Protein AF-A0A2N2KCI1-F1 (afdb_monomer_lite)

Foldseek 3Di:
DDPLVVVLVVCLVVLLVLLVVLCVVCVVPPPCLVVSLVSSLVVSLCCQQVVCVVPDDCSVVSCVSNSVVNSVSSVVSSCVVVVRPPD

Secondary structure (DSSP, 8-state):
--HHHHHHHHTHHHHHHHHHHHHHHTTT-TT-HHHHHHHHHHHHHHHHHHHHTTS-S-HHHHHHHHHHHHHHHHHHHHHHHS-----

Sequence (87 aa):
MNKYMAIAMKLLPTILQLMGIAESLFEDKPNSGKEKKAVVTTAAKAIVEGVGAVSTGGQAETWERIKDPVSNIIDNAAAIAFPEHTK

Radius of gyration: 13.8 Å; chains: 1; bounding box: 32×24×36 Å

Structure (mmCIF, N/CA/C/O backbone):
data_AF-A0A2N2KCI1-F1
#
_entry.id   AF-A0A2N2KCI1-F1
#
loop_
_atom_site.group_PDB
_atom_site.id
_atom_site.type_symbol
_atom_site.label_atom_id
_atom_site.label_alt_id
_atom_site.label_comp_id
_atom_site.label_asym_id
_atom_site.label_entity_id
_atom_site.label_seq_id
_atom_site.pdbx_PDB_ins_code
_atom_site.Cartn_x
_atom_site.Cartn_y
_atom_site.Cartn_z
_atom_site.occupancy
_atom_site.B_iso_or_equiv
_atom_site.auth_seq_id
_atom_site.auth_comp_id
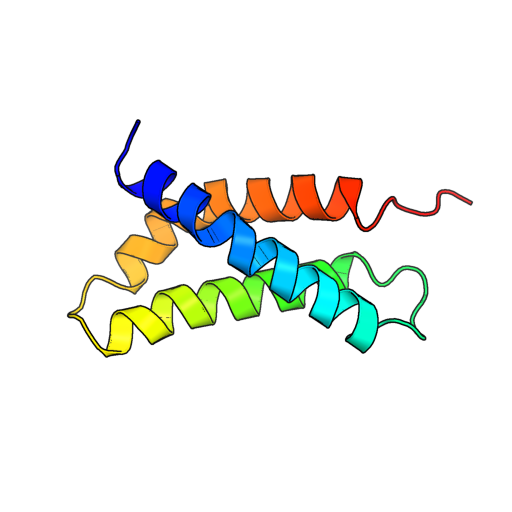_atom_site.auth_asym_id
_atom_site.auth_atom_id
_atom_site.pdbx_PDB_model_num
ATOM 1 N N . MET A 1 1 ? 1.247 13.995 -17.504 1.00 60.03 1 MET A N 1
ATOM 2 C CA . MET A 1 1 ? 1.197 13.040 -16.374 1.00 60.03 1 MET A CA 1
ATOM 3 C C . MET A 1 1 ? 2.441 12.158 -16.416 1.00 60.03 1 MET A C 1
ATOM 5 O O . MET A 1 1 ? 2.691 11.556 -17.450 1.00 60.03 1 MET A O 1
ATOM 9 N N . ASN A 1 2 ? 3.261 12.148 -15.359 1.00 82.62 2 ASN A N 1
ATOM 10 C CA . ASN A 1 2 ? 4.506 11.363 -15.296 1.00 82.62 2 ASN A CA 1
ATOM 11 C C . ASN A 1 2 ? 4.199 9.848 -15.351 1.00 82.62 2 ASN A C 1
ATOM 13 O O . ASN A 1 2 ? 3.220 9.411 -14.744 1.00 82.62 2 ASN A O 1
ATOM 17 N N . LYS A 1 3 ? 5.032 9.047 -16.036 1.00 79.75 3 LYS A N 1
ATOM 18 C CA . LYS A 1 3 ? 4.889 7.582 -16.161 1.00 79.75 3 LYS A CA 1
ATOM 19 C C . LYS A 1 3 ? 4.682 6.879 -14.811 1.00 79.75 3 LYS A C 1
ATOM 21 O O . LYS A 1 3 ? 3.859 5.979 -14.713 1.00 79.75 3 LYS A O 1
ATOM 26 N N . TYR A 1 4 ? 5.357 7.344 -13.762 1.00 77.19 4 TYR A N 1
ATOM 27 C CA . TYR A 1 4 ? 5.253 6.786 -12.410 1.00 77.19 4 TYR A CA 1
ATOM 28 C C . TYR A 1 4 ? 3.901 7.087 -11.749 1.00 77.19 4 TYR A C 1
ATOM 30 O O . TYR A 1 4 ? 3.317 6.222 -11.106 1.00 77.19 4 TYR A O 1
ATOM 38 N N . MET A 1 5 ? 3.343 8.274 -12.002 1.00 77.06 5 MET A N 1
ATOM 39 C CA . MET A 1 5 ? 1.995 8.629 -11.550 1.00 77.06 5 MET A CA 1
ATOM 40 C C . MET A 1 5 ? 0.923 7.821 -12.293 1.00 77.06 5 MET A C 1
ATOM 42 O O . MET A 1 5 ? -0.074 7.414 -11.704 1.00 77.06 5 MET A O 1
ATOM 46 N N . ALA A 1 6 ? 1.141 7.538 -13.581 1.00 82.31 6 ALA A N 1
ATOM 47 C CA . ALA A 1 6 ? 0.252 6.673 -14.350 1.00 82.31 6 ALA A CA 1
ATOM 48 C C . ALA A 1 6 ? 0.266 5.223 -13.830 1.00 82.31 6 ALA A C 1
ATOM 50 O O . ALA A 1 6 ? -0.787 4.593 -13.779 1.00 82.31 6 ALA A O 1
ATOM 51 N N . ILE A 1 7 ? 1.428 4.704 -13.412 1.00 81.00 7 ILE A N 1
ATOM 52 C CA . ILE A 1 7 ? 1.538 3.387 -12.762 1.00 81.00 7 ILE A CA 1
ATOM 53 C C . ILE A 1 7 ? 0.789 3.389 -11.425 1.00 81.00 7 ILE A C 1
ATOM 55 O O . ILE A 1 7 ? -0.055 2.522 -11.214 1.00 81.00 7 ILE A O 1
ATOM 59 N N . ALA A 1 8 ? 1.021 4.388 -10.566 1.00 80.44 8 ALA A N 1
ATOM 60 C CA . ALA A 1 8 ? 0.327 4.508 -9.282 1.00 80.44 8 ALA A CA 1
ATOM 61 C C . ALA A 1 8 ? -1.206 4.555 -9.447 1.00 80.44 8 ALA A C 1
ATOM 63 O O . ALA A 1 8 ? -1.924 3.864 -8.732 1.00 80.44 8 ALA A O 1
ATOM 64 N N . MET A 1 9 ? -1.720 5.288 -10.442 1.00 81.88 9 MET A N 1
ATOM 65 C CA . MET A 1 9 ? -3.163 5.321 -10.712 1.00 81.88 9 MET A CA 1
ATOM 66 C C . MET A 1 9 ? -3.715 4.021 -11.295 1.00 81.88 9 MET A C 1
ATOM 68 O O . MET A 1 9 ? -4.847 3.656 -10.997 1.00 81.88 9 MET A O 1
ATOM 72 N N . LYS A 1 10 ? -2.931 3.283 -12.086 1.00 83.31 10 LYS A N 1
ATOM 73 C CA . LYS A 1 10 ? -3.336 1.951 -12.561 1.00 83.31 10 LYS A CA 1
ATOM 74 C C . LYS A 1 10 ? -3.379 0.910 -11.442 1.00 83.31 10 LYS A C 1
ATOM 76 O O . LYS A 1 10 ? -4.113 -0.061 -11.574 1.00 83.31 10 LYS A O 1
ATOM 81 N N . LEU A 1 11 ? -2.631 1.117 -10.356 1.00 81.81 11 LEU A N 1
ATOM 82 C CA . LEU A 1 11 ? -2.683 0.276 -9.156 1.00 81.81 11 LEU A CA 1
ATOM 83 C C . LEU A 1 11 ? -3.903 0.568 -8.274 1.00 81.81 11 LEU A C 1
ATOM 85 O O . LEU A 1 11 ? -4.212 -0.236 -7.399 1.00 81.81 11 LEU A O 1
ATOM 89 N N . LEU A 1 12 ? -4.617 1.676 -8.501 1.00 84.06 12 LEU A N 1
ATOM 90 C CA . LEU A 1 12 ? -5.758 2.079 -7.678 1.00 84.06 12 LEU A CA 1
ATOM 91 C C . LEU A 1 12 ? -6.828 0.977 -7.535 1.00 84.06 12 LEU A C 1
ATOM 93 O O . LEU A 1 12 ? -7.191 0.684 -6.398 1.00 84.06 12 LEU A O 1
ATOM 97 N N . PRO A 1 13 ? -7.307 0.307 -8.607 1.00 87.75 13 PRO A N 1
ATOM 98 C CA . PRO A 1 13 ? -8.297 -0.762 -8.463 1.00 87.75 13 PRO A CA 1
ATOM 99 C C . PRO A 1 13 ? -7.786 -1.919 -7.598 1.00 87.75 13 PRO A C 1
ATOM 101 O O . PRO A 1 13 ? -8.521 -2.445 -6.767 1.00 87.75 13 PRO A O 1
ATOM 104 N N . THR A 1 14 ? -6.510 -2.278 -7.748 1.00 87.62 14 THR A N 1
ATOM 105 C CA . THR A 1 14 ? -5.860 -3.318 -6.944 1.00 87.62 14 THR A CA 1
ATOM 106 C C . THR A 1 14 ? -5.773 -2.913 -5.476 1.00 87.62 14 THR A C 1
ATOM 108 O O . THR A 1 14 ? -6.083 -3.719 -4.606 1.00 87.62 14 THR A O 1
ATOM 111 N N . ILE A 1 15 ? -5.412 -1.660 -5.184 1.00 86.62 15 ILE A N 1
ATOM 112 C CA . ILE A 1 15 ? -5.379 -1.130 -3.814 1.00 86.62 15 ILE A CA 1
ATOM 113 C C . ILE A 1 15 ? -6.768 -1.220 -3.169 1.00 86.62 15 ILE A C 1
ATOM 115 O O . ILE A 1 15 ? -6.880 -1.701 -2.046 1.00 86.62 15 ILE A O 1
ATOM 119 N N . LEU A 1 16 ? -7.830 -0.843 -3.888 1.00 86.69 16 LEU A N 1
ATOM 120 C CA . LEU A 1 16 ? -9.204 -0.933 -3.377 1.00 86.69 16 LEU A CA 1
ATOM 121 C C . LEU A 1 16 ? -9.637 -2.382 -3.103 1.00 86.69 16 LEU A C 1
ATOM 123 O O . LEU A 1 16 ? -10.283 -2.654 -2.093 1.00 86.69 16 LEU A O 1
ATOM 127 N N . GLN A 1 17 ? -9.249 -3.331 -3.958 1.00 88.38 17 GLN A N 1
ATOM 128 C CA . GLN A 1 17 ? -9.498 -4.756 -3.710 1.00 88.38 17 GLN A CA 1
ATOM 129 C C . GLN A 1 17 ? -8.754 -5.258 -2.467 1.00 88.38 17 GLN A C 1
ATOM 131 O O . GLN A 1 17 ? -9.341 -5.946 -1.633 1.00 88.38 17 GLN A O 1
ATOM 136 N N . LEU A 1 18 ? -7.481 -4.880 -2.311 1.00 88.31 18 LEU A N 1
ATOM 137 C CA . LEU A 1 18 ? -6.681 -5.224 -1.134 1.00 88.31 18 LEU A CA 1
ATOM 138 C C . LEU A 1 18 ? -7.284 -4.655 0.151 1.00 88.31 18 LEU A C 1
ATOM 140 O O . LEU A 1 18 ? -7.233 -5.308 1.188 1.00 88.31 18 LEU A O 1
ATOM 144 N N . MET A 1 19 ? -7.879 -3.466 0.085 1.00 85.50 19 MET A N 1
ATOM 145 C CA . MET A 1 19 ? -8.591 -2.881 1.215 1.00 85.50 19 MET A CA 1
ATOM 146 C C . MET A 1 19 ? -9.831 -3.680 1.610 1.00 85.50 19 MET A C 1
ATOM 148 O O . MET A 1 19 ? -10.039 -3.890 2.798 1.00 85.50 19 MET A O 1
ATOM 152 N N . GLY A 1 20 ? -10.612 -4.174 0.645 1.00 85.81 20 GLY A N 1
ATOM 153 C CA . GLY A 1 20 ? -11.736 -5.072 0.933 1.00 85.81 20 GLY A CA 1
ATOM 154 C C . GLY A 1 20 ? -11.284 -6.374 1.602 1.00 85.81 20 GLY A C 1
ATOM 155 O O . GLY A 1 20 ? -11.895 -6.819 2.567 1.00 85.81 20 GLY A O 1
ATOM 156 N N . ILE A 1 21 ? -10.160 -6.941 1.152 1.00 87.88 21 ILE A N 1
ATOM 157 C CA . ILE A 1 21 ? -9.549 -8.114 1.799 1.00 87.88 21 ILE A CA 1
ATOM 158 C C . ILE A 1 21 ? -9.096 -7.772 3.225 1.00 87.88 21 ILE A C 1
ATOM 160 O O . ILE A 1 21 ? -9.328 -8.550 4.146 1.00 87.88 21 ILE A O 1
ATOM 164 N N . ALA A 1 22 ? -8.462 -6.613 3.423 1.00 86.19 22 ALA A N 1
ATOM 165 C CA . ALA A 1 22 ? -8.029 -6.164 4.742 1.00 86.19 22 ALA A CA 1
ATOM 166 C C . ALA A 1 22 ? -9.214 -5.912 5.690 1.00 86.19 22 ALA A C 1
ATOM 168 O O . ALA A 1 22 ? -9.097 -6.194 6.877 1.00 86.19 22 ALA A O 1
ATOM 169 N N . GLU A 1 23 ? -10.359 -5.441 5.194 1.00 85.00 23 GLU A N 1
ATOM 170 C CA . GLU A 1 23 ? -11.590 -5.370 5.989 1.00 85.00 23 GLU A CA 1
ATOM 171 C C . GLU A 1 23 ? -12.028 -6.745 6.474 1.00 85.00 23 GLU A C 1
ATOM 173 O O . GLU A 1 23 ? -12.148 -6.934 7.680 1.00 85.00 23 GLU A O 1
ATOM 178 N N . SER A 1 24 ? -12.166 -7.720 5.572 1.00 86.50 24 SER A N 1
ATOM 179 C CA . SER A 1 24 ? -12.561 -9.083 5.948 1.00 86.50 24 SER A CA 1
ATOM 180 C C . SER A 1 24 ? -11.561 -9.753 6.896 1.00 86.50 24 SER A C 1
ATOM 182 O O . SER A 1 24 ? -11.959 -10.451 7.817 1.00 86.50 24 SER A O 1
ATOM 184 N N . LEU A 1 25 ? -10.255 -9.525 6.721 1.00 88.19 25 LEU A N 1
ATOM 185 C CA . LEU A 1 25 ? -9.224 -10.095 7.602 1.00 88.19 25 LEU A CA 1
ATOM 186 C C . LEU A 1 25 ? -9.256 -9.535 9.029 1.00 88.19 25 LEU A C 1
ATOM 188 O O . LEU A 1 25 ? -8.748 -10.171 9.951 1.00 88.19 25 LEU A O 1
ATOM 192 N N . PHE A 1 26 ? -9.791 -8.330 9.204 1.00 86.88 26 PHE A N 1
ATOM 193 C CA . PHE A 1 26 ? -9.806 -7.619 10.478 1.00 86.88 26 PHE A CA 1
ATOM 194 C C . PHE A 1 26 ? -11.235 -7.267 10.915 1.00 86.88 26 PHE A C 1
ATOM 196 O O . PHE A 1 26 ? -11.411 -6.345 11.714 1.00 86.88 26 PHE A O 1
ATOM 203 N N . GLU A 1 27 ? -12.243 -7.989 10.417 1.00 85.56 27 GLU A N 1
ATOM 204 C CA . GLU A 1 27 ? -13.659 -7.727 10.703 1.00 85.56 27 GLU A CA 1
ATOM 205 C C . GLU A 1 27 ? -13.967 -7.800 12.207 1.00 85.56 27 GLU A C 1
ATOM 207 O O . GLU A 1 27 ? -14.662 -6.941 12.747 1.00 85.56 27 GLU A O 1
ATOM 212 N N . ASP A 1 28 ? -13.324 -8.734 12.912 1.00 86.44 28 ASP A N 1
ATOM 213 C CA . ASP A 1 28 ? -13.469 -8.932 14.358 1.00 86.44 28 ASP A CA 1
ATOM 214 C C . ASP A 1 28 ? -12.574 -8.011 15.205 1.00 86.44 28 ASP A C 1
ATOM 216 O O . ASP A 1 28 ? -12.608 -8.049 16.440 1.00 86.44 28 ASP A O 1
ATOM 220 N N . LYS A 1 29 ? -11.732 -7.185 14.568 1.00 80.19 29 LYS A N 1
ATOM 221 C CA . LYS A 1 29 ? -10.782 -6.306 15.257 1.00 80.19 29 LYS A CA 1
ATOM 222 C C . LYS A 1 29 ? -11.199 -4.841 15.097 1.00 80.19 29 LYS A C 1
ATOM 224 O O . LYS A 1 29 ? -10.761 -4.184 14.146 1.00 80.19 29 LYS A O 1
ATOM 229 N N . PRO A 1 30 ? -11.987 -4.278 16.031 1.00 77.81 30 PRO A N 1
ATOM 230 C CA . PRO A 1 30 ? -12.308 -2.856 15.997 1.00 77.81 30 PRO A CA 1
ATOM 231 C C . PRO A 1 30 ? -11.031 -2.007 16.109 1.00 77.81 30 PRO A C 1
ATOM 233 O O . PRO A 1 30 ? -10.058 -2.404 16.750 1.00 77.81 30 PRO A O 1
ATOM 236 N N . ASN A 1 31 ? -11.039 -0.823 15.489 1.00 80.06 31 ASN A N 1
ATOM 237 C CA . ASN A 1 31 ? -9.922 0.137 15.478 1.00 80.06 31 ASN A CA 1
ATOM 238 C C . ASN A 1 31 ? -8.608 -0.386 14.860 1.00 80.06 31 ASN A C 1
ATOM 240 O O . ASN A 1 31 ? -7.524 0.080 15.201 1.00 80.06 31 ASN A O 1
ATOM 244 N N . SER A 1 32 ? -8.697 -1.321 13.913 1.00 83.62 32 SER A N 1
ATOM 245 C CA . SER A 1 32 ? -7.559 -1.944 13.217 1.00 83.62 32 SER A CA 1
ATOM 246 C C . SER A 1 32 ? -7.074 -1.192 11.967 1.00 83.62 32 SER A C 1
ATOM 248 O O . SER A 1 32 ? -6.375 -1.758 11.127 1.00 83.62 32 SER A O 1
ATOM 250 N N . GLY A 1 33 ? -7.437 0.086 11.804 1.00 82.06 33 GLY A N 1
ATOM 251 C CA . GLY A 1 33 ? -7.130 0.863 10.593 1.00 82.06 33 GLY A CA 1
ATOM 252 C C . GLY A 1 33 ? -5.632 0.931 10.263 1.00 82.06 33 GLY A C 1
ATOM 253 O O . GLY A 1 33 ? -5.248 0.872 9.093 1.00 82.06 33 GLY A O 1
ATOM 254 N N . LYS A 1 34 ? -4.764 0.973 11.286 1.00 84.62 34 LYS A N 1
ATOM 255 C CA . LYS A 1 34 ? -3.301 0.960 11.107 1.00 84.62 34 LYS A CA 1
ATOM 256 C C . LYS A 1 34 ? -2.809 -0.380 10.561 1.00 84.62 34 LYS A C 1
ATOM 258 O O . LYS A 1 34 ? -1.990 -0.401 9.642 1.00 84.62 34 LYS A O 1
ATOM 263 N N . GLU A 1 35 ? -3.315 -1.487 11.091 1.00 85.44 35 GLU A N 1
ATOM 264 C CA . GLU A 1 35 ? -2.974 -2.835 10.641 1.00 85.44 35 GLU A CA 1
ATOM 265 C C . GLU A 1 35 ? -3.504 -3.111 9.233 1.00 85.44 35 GLU A C 1
ATOM 267 O O . GLU A 1 35 ? -2.754 -3.605 8.388 1.00 85.44 35 GLU A O 1
ATOM 272 N N . LYS A 1 36 ? -4.745 -2.700 8.943 1.00 85.62 36 LYS A N 1
ATOM 273 C CA . LYS A 1 36 ? -5.338 -2.775 7.601 1.00 85.62 36 LYS A CA 1
ATOM 274 C C . LYS A 1 36 ? -4.471 -2.035 6.579 1.00 85.62 36 LYS A C 1
ATOM 276 O O . LYS A 1 36 ? -4.084 -2.613 5.563 1.00 85.62 36 LYS A O 1
ATOM 281 N N . LYS A 1 37 ? -4.062 -0.795 6.881 1.00 84.56 37 LYS A N 1
ATOM 282 C CA . LYS A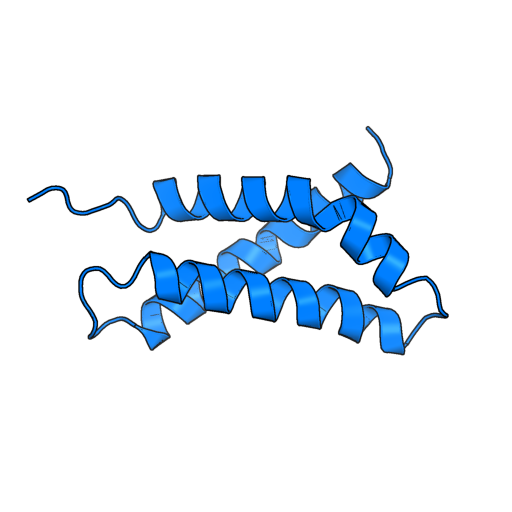 1 37 ? -3.138 -0.012 6.038 1.00 84.56 37 LYS A CA 1
ATOM 283 C C . LYS A 1 37 ? -1.792 -0.716 5.834 1.00 84.56 37 LYS A C 1
ATOM 285 O O . LYS A 1 37 ? -1.284 -0.742 4.710 1.00 84.56 37 LYS A O 1
ATOM 290 N N . ALA A 1 38 ? -1.211 -1.292 6.886 1.00 85.69 38 ALA A N 1
ATOM 291 C CA . ALA A 1 38 ? 0.066 -2.000 6.793 1.00 85.69 38 ALA A CA 1
ATOM 292 C C . ALA A 1 38 ? -0.017 -3.233 5.876 1.00 85.69 38 ALA A C 1
ATOM 294 O O . ALA A 1 38 ? 0.884 -3.449 5.059 1.00 85.69 38 ALA A O 1
ATOM 295 N N . VAL A 1 39 ? -1.115 -3.995 5.949 1.00 87.00 39 VAL A N 1
ATOM 296 C CA . VAL A 1 39 ? -1.365 -5.145 5.064 1.00 87.00 39 VAL A CA 1
ATOM 297 C C . VAL A 1 39 ? -1.518 -4.695 3.614 1.00 87.00 39 VAL A C 1
ATOM 299 O O . VAL A 1 39 ? -0.825 -5.222 2.744 1.00 87.00 39 VAL A O 1
ATOM 302 N N . VAL A 1 40 ? -2.343 -3.678 3.352 1.00 89.19 40 VAL A N 1
ATOM 303 C CA . VAL A 1 40 ? -2.552 -3.143 1.994 1.00 89.19 40 VAL A CA 1
ATOM 304 C C . VAL A 1 40 ? -1.245 -2.619 1.397 1.00 89.19 40 VAL A C 1
ATOM 306 O O . VAL A 1 40 ? -0.932 -2.920 0.247 1.00 89.19 40 VAL A O 1
ATOM 309 N N . THR A 1 41 ? -0.444 -1.894 2.180 1.00 86.88 41 THR A N 1
ATOM 310 C CA . THR A 1 41 ? 0.847 -1.346 1.730 1.00 86.88 41 THR A CA 1
ATOM 311 C C . THR A 1 41 ? 1.843 -2.459 1.410 1.00 86.88 41 THR A C 1
ATOM 313 O O . THR A 1 41 ? 2.490 -2.433 0.363 1.00 86.88 41 THR A O 1
ATOM 316 N N . THR A 1 42 ? 1.939 -3.464 2.285 1.00 87.12 42 THR A N 1
ATOM 317 C CA . THR A 1 42 ? 2.817 -4.625 2.081 1.00 87.12 42 THR A CA 1
ATOM 318 C C . THR A 1 42 ? 2.414 -5.412 0.837 1.00 87.12 42 THR A C 1
ATOM 320 O O . THR A 1 42 ? 3.266 -5.748 0.015 1.00 87.12 42 THR A O 1
ATOM 323 N N . ALA A 1 43 ? 1.118 -5.661 0.656 1.00 87.00 43 ALA A N 1
ATOM 324 C CA . ALA A 1 43 ? 0.608 -6.387 -0.498 1.00 87.00 43 ALA A CA 1
ATOM 325 C C . ALA A 1 43 ? 0.792 -5.597 -1.805 1.00 87.00 43 ALA A C 1
ATOM 327 O O . ALA A 1 43 ? 1.236 -6.161 -2.802 1.00 87.00 43 ALA A O 1
ATOM 328 N N . ALA A 1 44 ? 0.533 -4.285 -1.802 1.00 87.00 44 ALA A N 1
ATOM 329 C CA . ALA A 1 44 ? 0.768 -3.429 -2.964 1.00 87.00 44 ALA A CA 1
ATOM 330 C C . ALA A 1 44 ? 2.250 -3.426 -3.374 1.00 87.00 44 ALA A C 1
ATOM 332 O O . ALA A 1 44 ? 2.558 -3.551 -4.561 1.00 87.00 44 ALA A O 1
ATOM 333 N N . LYS A 1 45 ? 3.165 -3.362 -2.397 1.00 85.88 45 LYS A N 1
ATOM 334 C CA . LYS A 1 45 ? 4.606 -3.505 -2.634 1.00 85.88 45 LYS A CA 1
ATOM 335 C C . LYS A 1 45 ? 4.939 -4.855 -3.270 1.00 85.88 45 LYS A C 1
ATOM 337 O O . LYS A 1 45 ? 5.586 -4.887 -4.313 1.00 85.88 45 LYS A O 1
ATOM 342 N N . ALA A 1 46 ? 4.441 -5.947 -2.693 1.00 84.50 46 ALA A N 1
ATOM 343 C CA . ALA A 1 46 ? 4.680 -7.295 -3.200 1.00 84.50 46 ALA A CA 1
ATOM 344 C C . ALA A 1 46 ? 4.146 -7.499 -4.627 1.00 84.50 46 ALA A C 1
ATOM 346 O O . ALA A 1 46 ? 4.765 -8.212 -5.408 1.00 84.50 46 ALA A O 1
ATOM 347 N N . ILE A 1 47 ? 3.036 -6.856 -5.005 1.00 83.12 47 ILE A N 1
ATOM 348 C CA . ILE A 1 47 ? 2.521 -6.891 -6.382 1.00 83.12 47 ILE A CA 1
ATOM 349 C C . ILE A 1 47 ? 3.452 -6.134 -7.330 1.00 83.12 47 ILE A C 1
ATOM 351 O O . ILE A 1 47 ? 3.759 -6.636 -8.406 1.00 83.12 47 ILE A O 1
ATOM 355 N N . VAL A 1 48 ? 3.931 -4.950 -6.948 1.00 80.19 48 VAL A N 1
ATOM 356 C CA . VAL A 1 48 ? 4.857 -4.163 -7.781 1.00 80.19 48 VAL A CA 1
ATOM 357 C C . VAL A 1 48 ? 6.184 -4.899 -7.973 1.00 80.19 48 VAL A C 1
ATOM 359 O O . VAL A 1 48 ? 6.690 -4.979 -9.093 1.00 80.19 48 VAL A O 1
ATOM 362 N N . GLU A 1 49 ? 6.722 -5.477 -6.902 1.00 78.81 49 GLU A N 1
ATOM 363 C CA . GLU A 1 49 ? 7.951 -6.272 -6.945 1.00 78.81 49 GLU A CA 1
ATOM 364 C C . GLU A 1 49 ? 7.729 -7.611 -7.681 1.00 78.81 49 GLU A C 1
ATOM 366 O O . 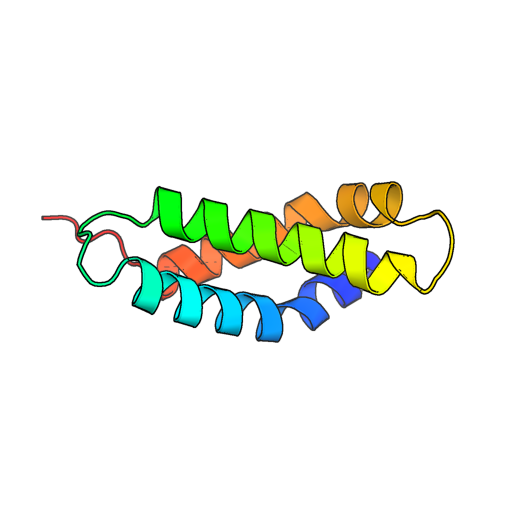GLU A 1 49 ? 8.544 -8.008 -8.512 1.00 78.81 49 GLU A O 1
ATOM 371 N N . GLY A 1 50 ? 6.588 -8.273 -7.462 1.00 69.94 50 GLY A N 1
ATOM 372 C CA . GLY A 1 50 ? 6.246 -9.587 -8.017 1.00 69.94 50 GLY A CA 1
ATOM 373 C C . GLY A 1 50 ? 5.847 -9.577 -9.496 1.00 69.94 50 GLY A C 1
ATOM 374 O O . GLY A 1 50 ? 6.300 -10.433 -10.252 1.00 69.94 50 GLY A O 1
ATOM 375 N N . VAL A 1 51 ? 5.074 -8.584 -9.954 1.00 61.66 51 VAL A N 1
ATOM 376 C CA . VAL A 1 51 ? 4.817 -8.353 -11.393 1.00 61.66 51 VAL A CA 1
ATOM 377 C C . VAL A 1 51 ? 6.128 -8.008 -12.109 1.00 61.66 51 VAL A C 1
ATOM 379 O O . VAL A 1 51 ? 6.346 -8.407 -13.252 1.00 61.66 51 VAL A O 1
ATOM 382 N N . GLY A 1 52 ? 7.042 -7.335 -11.408 1.00 49.38 52 GLY A N 1
ATOM 383 C CA . GLY A 1 52 ? 8.384 -7.037 -11.888 1.00 49.38 52 GLY A CA 1
ATOM 384 C C . GLY A 1 52 ? 9.327 -8.243 -11.963 1.00 49.38 52 GLY A C 1
ATOM 385 O O . GLY A 1 52 ? 10.250 -8.212 -12.775 1.00 49.38 52 GLY A O 1
ATOM 386 N N . ALA A 1 53 ? 9.115 -9.320 -11.192 1.00 47.81 53 ALA A N 1
ATOM 387 C CA . ALA A 1 53 ? 9.954 -10.531 -11.229 1.00 47.81 53 ALA A CA 1
ATOM 388 C C . ALA A 1 53 ? 9.966 -11.216 -12.609 1.00 47.81 53 ALA A C 1
ATOM 390 O O . ALA A 1 53 ? 10.924 -11.903 -12.956 1.00 47.81 53 ALA A O 1
ATOM 391 N N . VAL A 1 54 ? 8.937 -10.963 -13.422 1.00 51.00 54 VAL A N 1
ATOM 392 C CA . VAL A 1 54 ? 8.822 -11.439 -14.808 1.00 51.00 54 VAL A CA 1
ATOM 393 C C . VAL A 1 54 ? 9.497 -10.475 -15.810 1.00 51.00 54 VAL A C 1
ATOM 395 O O . VAL A 1 54 ? 9.783 -10.865 -16.939 1.00 51.00 54 VAL A O 1
ATOM 398 N N . SER A 1 55 ? 9.824 -9.234 -15.413 1.00 53.50 55 SER A N 1
ATOM 399 C CA . SER A 1 55 ? 10.485 -8.228 -16.260 1.00 53.50 55 SER A CA 1
ATOM 400 C C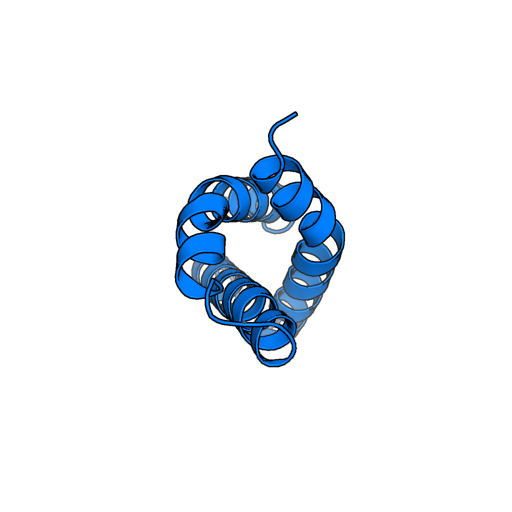 . SER A 1 55 ? 11.570 -7.425 -15.509 1.00 53.50 55 SER A C 1
ATOM 402 O O . SER A 1 55 ? 11.295 -6.415 -14.870 1.00 53.50 55 SER A O 1
ATOM 404 N N . THR A 1 56 ? 12.824 -7.878 -15.622 1.00 55.72 56 THR A N 1
ATOM 405 C CA . THR A 1 56 ? 14.092 -7.113 -15.511 1.00 55.72 56 THR A CA 1
ATOM 406 C C . THR A 1 56 ? 14.236 -6.050 -14.397 1.00 55.72 56 THR A C 1
ATOM 408 O O . THR A 1 56 ? 13.720 -4.949 -14.533 1.00 55.72 56 THR A O 1
ATOM 411 N N . GLY A 1 57 ? 15.072 -6.323 -13.382 1.00 53.69 57 GLY A N 1
ATOM 412 C CA . GLY A 1 57 ? 16.022 -5.414 -12.686 1.00 53.69 57 GLY A CA 1
ATOM 413 C C . GLY A 1 57 ? 15.587 -4.073 -12.048 1.00 53.69 57 GLY A C 1
ATOM 414 O O . GLY A 1 57 ? 16.084 -3.735 -10.979 1.00 53.69 57 GLY A O 1
ATOM 415 N N . GLY A 1 58 ? 14.682 -3.292 -12.641 1.00 65.94 58 GLY A N 1
ATOM 416 C CA . GLY A 1 58 ? 14.297 -1.933 -12.217 1.00 65.94 58 GLY A CA 1
ATOM 417 C C . GLY A 1 58 ? 13.181 -1.872 -11.165 1.00 65.94 58 GLY A C 1
ATOM 418 O O . GLY A 1 58 ? 12.484 -0.864 -11.054 1.00 65.94 58 GLY A O 1
ATOM 419 N N . GLN A 1 59 ? 12.964 -2.962 -10.430 1.00 71.31 59 GLN A N 1
ATOM 420 C CA . GLN A 1 59 ? 11.789 -3.179 -9.575 1.00 71.31 59 GLN A CA 1
ATOM 421 C C . GLN A 1 59 ? 11.847 -2.331 -8.305 1.00 71.31 59 GLN A C 1
ATOM 423 O O . GLN A 1 59 ? 10.921 -1.576 -8.016 1.00 71.31 59 GLN A O 1
ATOM 428 N N . ALA A 1 60 ? 12.984 -2.395 -7.608 1.00 68.94 60 ALA A N 1
ATOM 429 C CA . ALA A 1 60 ? 13.246 -1.565 -6.443 1.00 68.94 60 ALA A CA 1
ATOM 430 C C . ALA A 1 60 ? 13.195 -0.080 -6.825 1.00 68.94 60 ALA A C 1
ATOM 432 O O . ALA A 1 60 ? 12.522 0.697 -6.164 1.00 68.94 60 ALA A O 1
ATOM 433 N N . GLU A 1 61 ? 13.801 0.310 -7.952 1.00 78.81 61 GLU A N 1
ATOM 434 C CA . GLU A 1 61 ? 13.751 1.698 -8.426 1.00 78.81 61 GLU A CA 1
ATOM 435 C C . GLU A 1 61 ? 12.317 2.153 -8.746 1.00 78.81 61 GLU A C 1
ATOM 437 O O . GLU A 1 61 ? 11.933 3.283 -8.442 1.00 78.81 61 GLU A O 1
ATOM 442 N N . THR A 1 62 ? 11.501 1.278 -9.339 1.00 79.94 62 THR A N 1
ATOM 443 C CA . THR A 1 62 ? 10.099 1.588 -9.634 1.00 79.94 62 THR A CA 1
ATOM 444 C C . THR A 1 62 ? 9.306 1.780 -8.351 1.00 79.94 62 THR A C 1
ATOM 446 O O . THR A 1 62 ? 8.621 2.795 -8.234 1.00 79.94 62 THR A O 1
ATOM 449 N N . TRP A 1 63 ? 9.436 0.864 -7.384 1.00 82.31 63 TRP A N 1
ATOM 450 C CA . TRP A 1 63 ? 8.808 1.007 -6.071 1.00 82.31 63 TRP A CA 1
ATOM 451 C C . T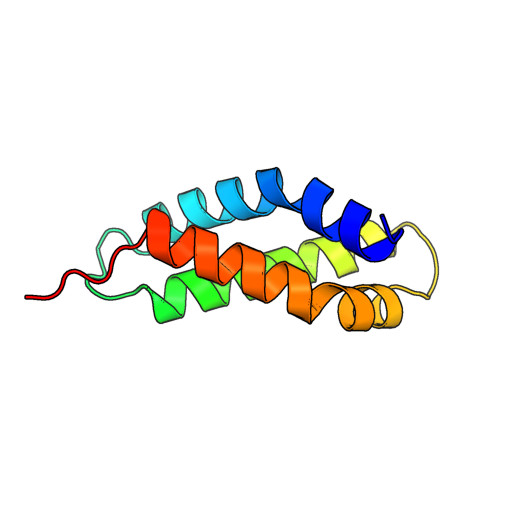RP A 1 63 ? 9.245 2.303 -5.385 1.00 82.31 63 TRP A C 1
ATOM 453 O O . TRP A 1 63 ? 8.392 3.098 -4.998 1.00 82.31 63 TRP A O 1
ATOM 463 N N . GLU A 1 64 ? 10.548 2.581 -5.326 1.00 85.19 64 GLU A N 1
ATOM 464 C CA . GLU A 1 64 ? 11.083 3.801 -4.710 1.00 85.19 64 GLU A CA 1
ATOM 465 C C . GLU A 1 64 ? 10.502 5.081 -5.325 1.00 85.19 64 GLU A C 1
ATOM 467 O O . GLU A 1 64 ? 10.282 6.062 -4.617 1.00 85.19 64 GLU A O 1
ATOM 472 N N . ARG A 1 65 ? 10.184 5.071 -6.624 1.00 83.06 65 ARG A N 1
ATOM 473 C CA . ARG A 1 65 ? 9.593 6.222 -7.323 1.00 83.06 65 ARG A CA 1
ATOM 474 C C . ARG A 1 65 ? 8.071 6.327 -7.199 1.00 83.06 65 ARG A C 1
ATOM 476 O O . ARG A 1 65 ? 7.536 7.398 -7.490 1.00 83.06 65 ARG A O 1
ATOM 483 N N . ILE A 1 66 ? 7.369 5.255 -6.821 1.00 81.56 66 ILE A N 1
ATOM 484 C CA . ILE A 1 66 ? 5.897 5.247 -6.704 1.00 81.56 66 ILE A CA 1
ATOM 485 C C . ILE A 1 66 ? 5.384 5.068 -5.274 1.00 81.56 66 ILE A C 1
ATOM 487 O O . ILE A 1 66 ? 4.193 5.270 -5.051 1.00 81.56 66 ILE A O 1
ATOM 491 N N . LYS A 1 67 ? 6.234 4.710 -4.307 1.00 82.31 67 LYS A N 1
ATOM 492 C CA . LYS A 1 67 ? 5.811 4.414 -2.931 1.00 82.31 67 LYS A CA 1
ATOM 493 C C . LYS A 1 67 ? 5.070 5.580 -2.276 1.00 82.31 67 LYS A C 1
ATOM 495 O O . LYS A 1 67 ? 4.070 5.343 -1.609 1.00 82.31 67 LYS A O 1
ATOM 500 N N . ASP A 1 68 ? 5.497 6.819 -2.518 1.00 85.12 68 ASP A N 1
ATOM 501 C CA . ASP A 1 68 ? 4.878 8.014 -1.934 1.00 85.12 68 ASP A CA 1
ATOM 502 C C . ASP A 1 68 ? 3.481 8.280 -2.520 1.00 85.12 68 ASP A C 1
ATOM 504 O O . ASP A 1 68 ? 2.519 8.352 -1.752 1.00 85.12 68 ASP A O 1
ATOM 508 N N . PRO A 1 69 ? 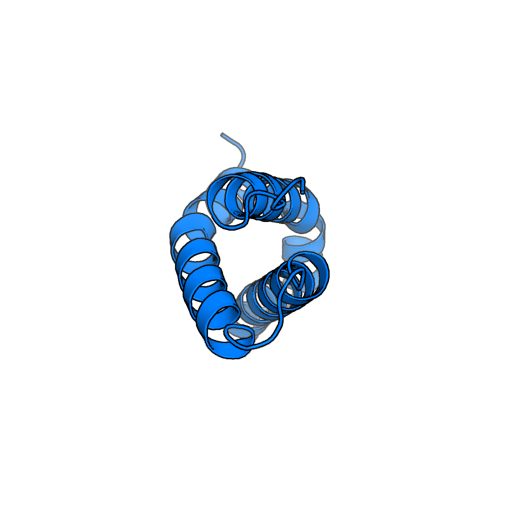3.287 8.360 -3.857 1.00 82.94 69 PRO A N 1
ATOM 509 C CA . PRO A 1 69 ? 1.944 8.507 -4.411 1.00 82.94 69 PRO A CA 1
ATOM 510 C C . PRO A 1 69 ? 1.040 7.302 -4.113 1.00 82.94 69 PRO A C 1
ATOM 512 O O . PRO A 1 69 ? -0.150 7.500 -3.882 1.00 82.94 69 PRO A O 1
ATOM 515 N N . VAL A 1 70 ? 1.573 6.074 -4.065 1.00 81.69 70 VAL A N 1
ATOM 516 C CA . VAL A 1 70 ? 0.806 4.883 -3.654 1.00 81.69 70 VAL A CA 1
ATOM 517 C C . VAL A 1 70 ? 0.379 4.985 -2.190 1.00 81.69 70 VAL A C 1
ATOM 519 O O . VAL A 1 70 ? -0.784 4.737 -1.889 1.00 81.69 70 VAL A O 1
ATOM 522 N N . SER A 1 71 ? 1.270 5.409 -1.293 1.00 81.88 71 SER A N 1
ATOM 523 C CA . SER A 1 71 ? 0.940 5.609 0.124 1.00 81.88 71 SER A CA 1
ATOM 524 C C . SER A 1 71 ? -0.134 6.679 0.295 1.00 81.88 71 SER A C 1
ATOM 526 O O . SER A 1 71 ? -1.101 6.450 1.008 1.00 81.88 71 SER A O 1
ATOM 528 N N . ASN A 1 72 ? -0.047 7.795 -0.434 1.00 83.00 72 ASN A N 1
ATOM 529 C CA . ASN A 1 72 ? -1.087 8.827 -0.414 1.00 83.00 72 ASN A CA 1
ATOM 530 C C . ASN A 1 72 ? -2.440 8.309 -0.925 1.00 83.00 72 ASN A C 1
ATOM 532 O O . ASN A 1 72 ? -3.486 8.689 -0.404 1.00 83.00 72 ASN A O 1
ATOM 536 N N . ILE A 1 73 ? -2.445 7.455 -1.950 1.00 80.06 73 ILE A N 1
ATOM 537 C CA . ILE A 1 73 ? -3.671 6.813 -2.437 1.00 80.06 73 ILE A CA 1
ATOM 538 C C . ILE A 1 73 ? -4.254 5.894 -1.361 1.00 80.06 73 ILE A C 1
ATOM 540 O O . ILE A 1 73 ? -5.451 5.973 -1.096 1.00 80.06 73 ILE A O 1
ATOM 544 N N . ILE A 1 74 ? -3.419 5.062 -0.734 1.00 79.56 74 ILE A N 1
ATOM 545 C CA . ILE A 1 74 ? -3.831 4.164 0.350 1.00 79.56 74 ILE A CA 1
ATOM 546 C C . ILE A 1 74 ? -4.383 4.972 1.523 1.00 79.56 74 ILE A C 1
ATOM 548 O O . ILE A 1 74 ? -5.407 4.592 2.067 1.00 79.56 74 ILE A O 1
ATOM 552 N N . ASP A 1 75 ? -3.764 6.096 1.874 1.00 81.00 75 ASP A N 1
ATOM 553 C CA . ASP A 1 75 ? -4.184 6.935 2.999 1.00 81.00 75 ASP A CA 1
ATOM 554 C C . ASP A 1 75 ? -5.529 7.596 2.747 1.00 81.00 75 ASP A C 1
ATOM 556 O O . ASP A 1 75 ? -6.410 7.544 3.601 1.00 81.00 75 ASP A O 1
ATOM 560 N N . ASN A 1 76 ? -5.722 8.152 1.553 1.00 78.94 76 ASN A N 1
ATOM 561 C CA . ASN A 1 76 ? -7.005 8.731 1.170 1.00 78.94 76 ASN A CA 1
ATOM 562 C C . ASN A 1 76 ? -8.094 7.661 1.063 1.00 78.94 76 ASN A C 1
ATOM 564 O O . ASN A 1 76 ? -9.215 7.872 1.518 1.00 78.94 76 ASN A O 1
ATOM 568 N N . ALA A 1 77 ? -7.774 6.502 0.488 1.00 71.94 77 ALA A N 1
ATOM 569 C CA . ALA A 1 77 ? -8.722 5.407 0.395 1.00 71.94 77 ALA A CA 1
ATOM 570 C C . ALA A 1 77 ? -9.068 4.873 1.793 1.00 71.94 77 ALA A C 1
ATOM 572 O O . ALA A 1 77 ? -10.244 4.691 2.088 1.00 71.94 77 ALA A O 1
ATOM 573 N N . ALA A 1 78 ? -8.082 4.693 2.675 1.00 70.50 78 ALA A N 1
ATOM 574 C CA . ALA A 1 78 ? -8.271 4.277 4.062 1.00 70.50 78 ALA A CA 1
ATOM 575 C C . ALA A 1 78 ? -9.078 5.300 4.860 1.00 70.50 78 ALA A C 1
ATOM 577 O O . ALA A 1 78 ? -9.945 4.899 5.619 1.00 70.50 78 ALA A O 1
ATOM 578 N N . ALA A 1 79 ? -8.879 6.600 4.652 1.00 71.31 79 ALA A N 1
ATOM 579 C CA . ALA A 1 79 ? -9.705 7.623 5.291 1.00 71.31 79 ALA A CA 1
ATOM 580 C C . ALA A 1 79 ? -11.183 7.547 4.859 1.00 71.31 79 ALA A C 1
ATOM 582 O O . ALA A 1 79 ? -12.071 7.845 5.654 1.00 71.31 79 ALA A O 1
ATOM 583 N N . ILE A 1 80 ? -11.453 7.143 3.611 1.00 70.25 80 ILE A N 1
ATOM 584 C CA . ILE A 1 80 ? -12.816 6.990 3.077 1.00 70.25 80 ILE A CA 1
ATOM 585 C C . ILE A 1 80 ? -13.444 5.659 3.510 1.00 70.25 80 ILE A C 1
ATOM 587 O O . ILE A 1 80 ? -14.611 5.622 3.889 1.00 70.25 80 ILE A O 1
ATOM 591 N N . ALA A 1 81 ? -12.693 4.563 3.414 1.00 65.38 81 ALA A N 1
ATOM 592 C CA . ALA A 1 81 ? -13.191 3.210 3.650 1.00 65.38 81 ALA A CA 1
ATOM 593 C C . ALA A 1 81 ? -13.159 2.818 5.130 1.00 65.38 81 ALA A C 1
ATOM 595 O O . ALA A 1 81 ? -14.014 2.061 5.579 1.00 65.38 81 ALA A O 1
ATOM 596 N N . PHE A 1 82 ? -12.178 3.332 5.874 1.00 68.75 82 PHE A N 1
ATOM 597 C CA . PHE A 1 82 ? -11.934 3.076 7.293 1.00 68.75 82 PHE A CA 1
ATOM 598 C C . PHE A 1 82 ? -12.010 4.404 8.057 1.00 68.75 82 PHE A C 1
ATOM 600 O O . PHE A 1 82 ? -11.015 4.818 8.663 1.00 68.75 82 PHE A O 1
ATOM 607 N N . PRO A 1 83 ? -13.147 5.125 8.009 1.00 58.16 83 PRO A N 1
ATOM 608 C CA . PRO A 1 83 ? -13.286 6.319 8.825 1.00 58.16 83 PRO A CA 1
ATOM 609 C C . PRO A 1 83 ? -12.976 5.916 10.266 1.00 58.16 83 PRO A C 1
ATOM 611 O O . PRO A 1 83 ? -13.532 4.933 10.765 1.00 58.16 83 PRO A O 1
ATOM 614 N N . GLU A 1 84 ? -12.037 6.614 10.915 1.00 54.59 84 GLU A N 1
ATOM 615 C CA . GLU A 1 84 ? -11.834 6.416 12.345 1.00 54.59 84 GLU A CA 1
ATOM 616 C C . GLU A 1 84 ? -13.211 6.582 12.983 1.00 54.59 84 GLU A C 1
ATOM 618 O O . GLU A 1 84 ? -13.836 7.637 12.856 1.00 54.59 84 GLU A O 1
ATOM 623 N N . HIS A 1 85 ? -13.725 5.523 13.612 1.00 46.56 85 HIS A N 1
ATOM 624 C CA . HIS A 1 85 ? -14.848 5.664 14.517 1.00 46.56 85 HIS A CA 1
ATOM 625 C C . HIS A 1 85 ? -14.327 6.494 15.690 1.00 46.56 85 HIS A C 1
ATOM 627 O O . HIS A 1 85 ? -13.871 5.953 16.697 1.00 46.56 85 HIS A O 1
ATOM 633 N N . THR A 1 86 ? -14.352 7.815 15.529 1.00 38.97 86 THR A N 1
ATOM 634 C CA . THR A 1 86 ? -14.335 8.776 16.619 1.00 38.97 86 THR A CA 1
ATOM 635 C C . THR A 1 86 ? -15.552 8.458 17.478 1.00 38.97 86 THR A C 1
ATOM 637 O O . THR A 1 86 ? -16.677 8.857 17.183 1.00 38.97 86 THR A O 1
ATOM 640 N N . LYS A 1 87 ? -15.332 7.621 18.492 1.00 35.00 87 LYS A N 1
ATOM 641 C CA . LYS A 1 87 ? -16.159 7.623 19.693 1.00 35.00 87 LYS A CA 1
ATOM 642 C C . LYS A 1 87 ? -15.758 8.806 20.556 1.00 35.00 87 LYS A C 1
ATOM 644 O O . LYS A 1 87 ? -14.536 9.060 20.650 1.00 35.00 87 LYS A O 1
#

pLDDT: mean 77.18, std 12.43, range [35.0, 89.19]